Protein AF-A0A2V3JPN3-F1 (afdb_monomer)

Structure (mmCIF, N/CA/C/O backbone):
data_AF-A0A2V3JPN3-F1
#
_entry.id   AF-A0A2V3JPN3-F1
#
loop_
_atom_site.group_PDB
_atom_site.id
_atom_site.type_symbol
_atom_site.label_atom_id
_atom_site.label_alt_id
_atom_site.label_comp_id
_atom_site.label_asym_id
_atom_site.label_entity_id
_atom_site.label_seq_id
_atom_site.pdbx_PDB_ins_code
_atom_site.Cartn_x
_atom_site.Cartn_y
_atom_site.Cartn_z
_atom_site.occupancy
_atom_site.B_iso_or_equiv
_atom_site.auth_seq_id
_atom_site.auth_comp_id
_atom_site.auth_asym_id
_atom_site.auth_atom_id
_atom_site.pdbx_PDB_model_num
ATOM 1 N N . MET A 1 1 ? 17.011 19.896 10.938 1.00 57.38 1 MET A N 1
ATOM 2 C CA . MET A 1 1 ? 16.744 18.960 9.817 1.00 57.38 1 MET A CA 1
ATOM 3 C C . MET A 1 1 ? 16.645 17.476 10.207 1.00 57.38 1 MET A C 1
ATOM 5 O O . MET A 1 1 ? 16.278 16.693 9.351 1.00 57.38 1 MET A O 1
ATOM 9 N N . SER A 1 2 ? 16.896 17.048 11.456 1.00 64.25 2 SER A N 1
ATOM 10 C CA . SER A 1 2 ? 16.787 15.615 11.829 1.00 64.25 2 SER A CA 1
ATOM 11 C C . SER A 1 2 ? 15.341 15.072 11.825 1.00 64.25 2 SER A C 1
ATOM 13 O O . SER A 1 2 ? 15.104 13.925 11.459 1.00 64.25 2 SER A O 1
ATOM 15 N N . CYS A 1 3 ? 14.355 15.913 12.160 1.00 68.69 3 CYS A N 1
ATOM 16 C CA . CYS A 1 3 ? 12.963 15.482 12.322 1.00 68.69 3 CYS A CA 1
ATOM 17 C C . CYS A 1 3 ? 12.261 15.124 10.993 1.00 68.69 3 CYS A C 1
ATOM 19 O O . CYS A 1 3 ? 11.416 14.239 10.971 1.00 68.69 3 CYS A O 1
ATOM 21 N N . SER A 1 4 ? 12.636 15.734 9.859 1.00 85.06 4 SER A N 1
ATOM 22 C CA . SER A 1 4 ? 12.019 15.426 8.554 1.00 85.06 4 SER A CA 1
ATOM 23 C C . SER A 1 4 ? 12.406 14.047 8.013 1.00 85.06 4 SER A C 1
ATOM 25 O O . SER A 1 4 ? 11.598 13.409 7.344 1.00 85.06 4 SER A O 1
ATOM 27 N N . ARG A 1 5 ? 13.610 13.553 8.337 1.00 91.75 5 ARG A N 1
ATOM 28 C CA . ARG A 1 5 ? 14.072 12.214 7.937 1.00 91.75 5 ARG A CA 1
ATOM 29 C C . ARG A 1 5 ? 13.178 11.118 8.513 1.00 91.75 5 ARG A C 1
ATOM 31 O O . ARG A 1 5 ? 12.827 10.191 7.795 1.00 91.75 5 ARG A O 1
ATOM 38 N N . TYR A 1 6 ? 12.788 11.256 9.782 1.00 92.00 6 TYR A N 1
ATOM 39 C CA . TYR A 1 6 ? 11.913 10.289 10.445 1.00 92.00 6 TYR A CA 1
ATOM 40 C C . TYR A 1 6 ? 10.586 10.124 9.695 1.00 92.00 6 TYR A C 1
ATOM 42 O O . TYR A 1 6 ? 10.182 9.005 9.404 1.00 92.00 6 TYR A O 1
ATOM 50 N N . TRP A 1 7 ? 9.942 11.233 9.321 1.00 89.94 7 TRP A N 1
ATOM 51 C CA . TRP A 1 7 ? 8.663 11.191 8.607 1.00 89.94 7 TRP A CA 1
ATOM 52 C C . TRP A 1 7 ? 8.782 10.585 7.207 1.00 89.94 7 TRP A C 1
ATOM 54 O O . TRP A 1 7 ? 7.883 9.870 6.775 1.00 89.94 7 TRP A O 1
ATOM 64 N N . ILE A 1 8 ? 9.905 10.815 6.521 1.00 92.44 8 ILE A N 1
ATOM 65 C CA . ILE A 1 8 ? 10.190 10.177 5.229 1.00 92.44 8 ILE A CA 1
ATOM 66 C C . ILE A 1 8 ? 10.339 8.661 5.405 1.00 92.44 8 ILE A C 1
ATOM 68 O O . ILE A 1 8 ? 9.729 7.892 4.667 1.00 92.44 8 ILE A O 1
ATOM 72 N N . GLU A 1 9 ? 11.125 8.218 6.386 1.00 95.12 9 GLU A N 1
ATOM 73 C CA . GLU A 1 9 ? 11.335 6.791 6.653 1.00 95.12 9 GLU A CA 1
ATOM 74 C C . GLU A 1 9 ? 10.051 6.089 7.075 1.00 95.12 9 GLU A C 1
ATOM 76 O O . GLU A 1 9 ? 9.760 5.017 6.550 1.00 95.12 9 GLU A O 1
ATOM 81 N N . ARG A 1 10 ? 9.248 6.724 7.935 1.00 93.19 10 ARG A N 1
ATOM 82 C CA . ARG A 1 10 ? 7.929 6.221 8.325 1.00 93.19 10 ARG A CA 1
ATOM 83 C C . ARG A 1 10 ? 7.014 6.060 7.112 1.00 93.19 10 ARG A C 1
ATOM 85 O O . ARG A 1 10 ? 6.415 5.006 6.950 1.00 93.19 10 ARG A O 1
ATOM 92 N N . ALA A 1 11 ? 6.964 7.044 6.212 1.00 93.25 11 ALA A N 1
ATOM 93 C CA . ALA A 1 11 ? 6.157 6.941 4.995 1.00 93.25 11 ALA A CA 1
ATOM 94 C C . ALA A 1 11 ? 6.611 5.789 4.076 1.00 93.25 11 ALA A C 1
ATOM 96 O O . ALA A 1 11 ? 5.780 5.124 3.457 1.00 93.25 11 ALA A O 1
ATOM 97 N N . PHE A 1 12 ? 7.919 5.519 3.991 1.00 95.19 12 PHE A N 1
ATOM 98 C CA . PHE A 1 12 ? 8.434 4.354 3.264 1.00 95.19 12 PHE A CA 1
ATOM 99 C C . PHE A 1 12 ? 8.139 3.031 3.974 1.00 95.19 12 PHE A C 1
ATOM 101 O O . PHE A 1 12 ? 7.903 2.031 3.297 1.00 95.19 12 PHE A O 1
ATOM 108 N N . GLU A 1 13 ? 8.183 3.003 5.304 1.00 96.44 13 GLU A N 1
ATOM 109 C CA . GLU A 1 13 ? 7.807 1.842 6.111 1.00 96.44 13 GLU A CA 1
ATOM 110 C C . GLU A 1 13 ? 6.333 1.490 5.882 1.00 96.44 13 GLU A C 1
ATOM 112 O O . GLU A 1 13 ? 6.039 0.364 5.482 1.00 96.44 13 GLU A O 1
ATOM 117 N N . ASP A 1 14 ? 5.438 2.475 5.991 1.00 96.12 14 ASP A N 1
ATOM 118 C CA . ASP A 1 14 ? 4.004 2.315 5.734 1.00 96.12 14 ASP A CA 1
ATOM 119 C C . ASP A 1 14 ? 3.746 1.904 4.278 1.00 96.12 14 ASP A C 1
ATOM 121 O O . ASP A 1 14 ? 3.009 0.958 4.008 1.00 96.12 14 ASP A O 1
ATOM 125 N N . GLY A 1 15 ? 4.418 2.547 3.317 1.00 96.81 15 GLY A N 1
ATOM 126 C CA . GLY A 1 15 ? 4.311 2.186 1.904 1.00 96.81 15 GLY A CA 1
ATOM 127 C C . GLY A 1 15 ? 4.665 0.723 1.641 1.00 96.81 15 GLY A C 1
ATOM 128 O O . GLY A 1 15 ? 3.972 0.044 0.883 1.00 96.81 15 GLY A O 1
ATOM 129 N N . LYS A 1 16 ? 5.721 0.211 2.281 1.00 96.69 16 LYS A N 1
ATOM 130 C CA . LYS A 1 16 ? 6.131 -1.192 2.146 1.00 96.69 16 LYS A CA 1
ATOM 131 C C . LYS A 1 16 ? 5.181 -2.140 2.867 1.00 96.69 16 LYS A C 1
ATOM 133 O O . LYS A 1 16 ? 4.786 -3.125 2.262 1.00 96.69 16 LYS A O 1
ATOM 138 N N . GLY A 1 17 ? 4.836 -1.852 4.121 1.00 95.75 17 GLY A N 1
ATOM 139 C CA . GLY A 1 17 ? 4.050 -2.754 4.964 1.00 95.75 17 GLY A CA 1
ATOM 140 C C . GLY A 1 17 ? 2.555 -2.777 4.644 1.00 95.75 17 GLY A C 1
ATOM 141 O O . GLY A 1 17 ? 1.913 -3.807 4.826 1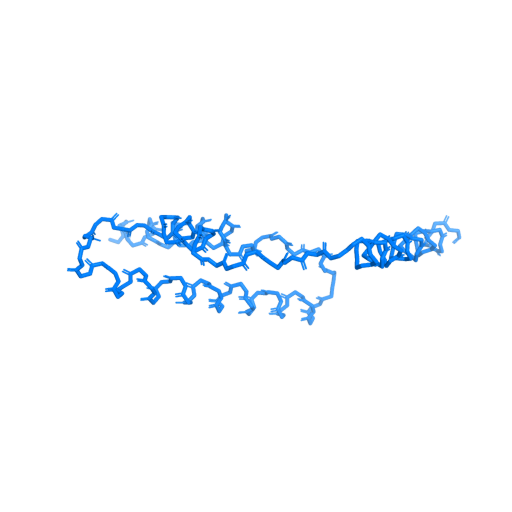.00 95.75 17 GLY A O 1
ATOM 142 N N . ILE A 1 18 ? 2.001 -1.663 4.161 1.00 96.25 18 ILE A N 1
ATOM 143 C CA . ILE A 1 18 ? 0.553 -1.477 3.992 1.00 96.25 18 ILE A CA 1
ATOM 144 C C . ILE A 1 18 ? 0.162 -1.478 2.513 1.00 96.25 18 ILE A C 1
ATOM 146 O O . ILE A 1 18 ? -0.777 -2.167 2.123 1.00 96.25 18 ILE A O 1
ATOM 150 N N . ALA A 1 19 ? 0.880 -0.726 1.675 1.00 95.81 19 ALA A N 1
ATOM 151 C CA . ALA A 1 19 ? 0.549 -0.580 0.253 1.00 95.81 19 ALA A CA 1
ATOM 152 C C . ALA A 1 19 ? 1.344 -1.512 -0.677 1.00 95.81 19 ALA A C 1
ATOM 154 O O . ALA A 1 19 ? 1.225 -1.409 -1.898 1.00 95.81 19 ALA A O 1
ATOM 155 N N . GLY A 1 20 ? 2.160 -2.408 -0.117 1.00 95.62 20 GLY A N 1
ATOM 156 C CA . GLY A 1 20 ? 2.910 -3.407 -0.872 1.00 95.62 20 GLY A CA 1
ATOM 157 C C . GLY A 1 20 ? 4.017 -2.830 -1.752 1.00 95.62 20 GLY A C 1
ATOM 158 O O . GLY A 1 20 ? 4.389 -3.443 -2.751 1.00 95.62 20 GLY A O 1
ATOM 159 N N . LEU A 1 21 ? 4.590 -1.671 -1.406 1.00 96.88 21 LEU A N 1
ATOM 160 C CA . LEU A 1 21 ? 5.637 -1.004 -2.198 1.00 96.88 21 LEU A CA 1
ATOM 161 C C . LEU A 1 21 ? 6.860 -1.902 -2.475 1.00 96.88 21 LEU A C 1
ATOM 163 O O . LEU A 1 21 ? 7.548 -1.716 -3.478 1.00 96.88 21 LEU A O 1
ATOM 167 N N . ALA A 1 22 ? 7.135 -2.876 -1.601 1.00 95.94 22 ALA A N 1
ATOM 168 C CA . ALA A 1 22 ? 8.220 -3.849 -1.755 1.00 95.94 22 ALA A CA 1
ATOM 169 C C . ALA A 1 22 ? 7.762 -5.244 -2.229 1.00 95.94 22 ALA A C 1
ATOM 171 O O . ALA A 1 22 ? 8.610 -6.105 -2.446 1.00 95.94 22 ALA A O 1
ATOM 172 N N . ASP A 1 23 ? 6.463 -5.459 -2.456 1.00 94.69 23 ASP A N 1
ATOM 173 C CA . ASP A 1 23 ? 5.878 -6.782 -2.734 1.00 94.69 23 ASP A CA 1
ATOM 174 C C . ASP A 1 23 ? 5.759 -7.101 -4.235 1.00 94.69 23 ASP A C 1
ATOM 176 O O . ASP A 1 23 ? 4.943 -7.918 -4.669 1.00 94.69 23 ASP A O 1
ATOM 180 N N . TYR A 1 24 ? 6.578 -6.464 -5.072 1.00 92.88 24 TYR A N 1
ATOM 181 C CA . TYR A 1 24 ? 6.592 -6.737 -6.505 1.00 92.88 24 TYR A CA 1
ATOM 182 C C . TYR A 1 24 ? 7.354 -8.031 -6.820 1.00 92.88 24 TYR A C 1
ATOM 184 O O . TYR A 1 24 ? 8.480 -8.249 -6.383 1.00 92.88 24 TYR A O 1
ATOM 192 N N . GLN A 1 25 ? 6.772 -8.882 -7.666 1.00 89.75 25 GLN A N 1
ATOM 193 C CA . GLN A 1 25 ? 7.407 -10.128 -8.139 1.00 89.75 25 GLN A CA 1
ATOM 194 C C . GLN A 1 25 ? 7.750 -10.089 -9.639 1.00 89.75 25 GLN A C 1
ATOM 196 O O . GLN A 1 25 ? 8.080 -11.100 -10.263 1.00 89.75 25 GLN A O 1
ATOM 201 N N . VAL A 1 26 ? 7.662 -8.903 -10.239 1.00 89.12 26 VAL A N 1
ATOM 202 C CA . VAL A 1 26 ? 7.922 -8.659 -11.661 1.00 89.12 26 VAL A CA 1
ATOM 203 C C . VAL A 1 26 ? 9.410 -8.417 -11.917 1.00 89.12 26 VAL A C 1
ATOM 205 O O . VAL A 1 26 ? 10.105 -7.809 -11.111 1.00 89.12 26 VAL A O 1
ATOM 208 N N . ARG A 1 27 ? 9.904 -8.888 -13.068 1.00 87.62 27 ARG A N 1
ATOM 209 C CA . ARG A 1 27 ? 11.323 -8.767 -13.468 1.00 87.62 27 ARG A CA 1
ATOM 210 C C . ARG A 1 27 ? 11.575 -7.736 -14.572 1.00 87.62 27 ARG A C 1
ATOM 212 O O . ARG A 1 27 ? 12.721 -7.494 -14.927 1.00 87.62 27 ARG A O 1
ATOM 219 N N . GLY A 1 28 ? 10.514 -7.179 -15.154 1.00 92.50 28 GLY A N 1
ATOM 220 C CA . GLY A 1 28 ? 10.591 -6.194 -16.233 1.00 92.50 28 GLY A CA 1
ATOM 221 C C . GLY A 1 28 ? 10.300 -4.783 -15.735 1.00 92.50 28 GLY A C 1
ATOM 222 O O . GLY A 1 28 ? 9.454 -4.602 -14.859 1.00 92.50 28 GLY A O 1
ATOM 223 N N . TRP A 1 29 ? 10.953 -3.792 -16.346 1.00 95.50 29 TRP A N 1
ATOM 224 C CA . TRP A 1 29 ? 10.806 -2.374 -16.003 1.00 95.50 29 TRP A CA 1
ATOM 225 C C . TRP A 1 29 ? 9.347 -1.908 -15.989 1.00 95.50 29 TRP A C 1
ATOM 227 O O . TRP A 1 29 ? 8.894 -1.337 -15.005 1.00 95.50 29 TRP A O 1
ATOM 237 N N . THR A 1 30 ? 8.586 -2.203 -17.045 1.00 96.69 30 THR A N 1
ATOM 238 C CA . THR A 1 30 ? 7.188 -1.766 -17.168 1.00 96.69 30 THR A CA 1
ATOM 239 C C . THR A 1 30 ? 6.309 -2.319 -16.051 1.00 96.69 30 THR A C 1
ATOM 241 O O . THR A 1 30 ? 5.516 -1.583 -15.470 1.00 96.69 30 THR A O 1
ATOM 244 N N . GLY A 1 31 ? 6.471 -3.605 -15.722 1.00 95.25 31 GLY A N 1
ATOM 245 C CA . GLY A 1 31 ? 5.730 -4.232 -14.629 1.00 95.25 31 GLY A CA 1
ATOM 246 C C . GLY A 1 31 ? 6.090 -3.612 -13.282 1.00 95.25 31 GLY A C 1
ATOM 247 O O . GLY A 1 31 ? 5.201 -3.309 -12.493 1.00 95.25 31 GLY A O 1
ATOM 248 N N . TRP A 1 32 ? 7.385 -3.380 -13.041 1.00 96.62 32 TRP A N 1
ATOM 249 C CA . TRP A 1 32 ? 7.860 -2.754 -11.807 1.00 96.62 32 TRP A CA 1
ATOM 250 C C . TRP A 1 32 ? 7.320 -1.329 -11.672 1.00 96.62 32 TRP A C 1
ATOM 252 O O . TRP A 1 32 ? 6.745 -0.981 -10.648 1.00 96.62 32 TRP A O 1
ATOM 262 N N . HIS A 1 33 ? 7.413 -0.529 -12.733 1.00 97.25 33 HIS A N 1
ATOM 263 C CA . HIS A 1 33 ? 6.934 0.849 -12.737 1.00 97.25 33 HIS A CA 1
ATOM 264 C C . HIS A 1 33 ? 5.421 0.930 -12.493 1.00 97.25 33 HIS A C 1
ATOM 266 O O . HIS A 1 33 ? 4.956 1.782 -11.738 1.00 97.25 33 HIS A O 1
ATOM 272 N N . HIS A 1 34 ? 4.643 0.025 -13.096 1.00 96.81 34 HIS A N 1
ATOM 273 C CA . HIS A 1 34 ? 3.204 -0.052 -12.852 1.00 96.81 34 HIS A CA 1
ATOM 274 C C . HIS A 1 34 ? 2.887 -0.408 -11.394 1.00 96.81 34 HIS A C 1
ATOM 276 O O . HIS A 1 34 ? 2.050 0.247 -10.778 1.00 96.81 34 HIS A O 1
ATOM 282 N N . HIS A 1 35 ? 3.598 -1.385 -10.822 1.00 97.12 35 HIS A N 1
ATOM 283 C CA . HIS A 1 35 ? 3.457 -1.750 -9.411 1.00 97.12 35 HIS A CA 1
ATOM 284 C C . HIS A 1 35 ? 3.756 -0.572 -8.481 1.00 97.12 35 HIS A C 1
ATOM 286 O O . HIS A 1 35 ? 2.971 -0.284 -7.578 1.00 97.12 35 HIS A O 1
ATOM 292 N N . MET A 1 36 ? 4.855 0.146 -8.728 1.00 97.31 36 MET A N 1
ATOM 293 C CA . MET A 1 36 ? 5.224 1.329 -7.948 1.00 97.31 36 MET A CA 1
ATOM 294 C C . MET A 1 36 ? 4.144 2.411 -8.032 1.00 97.31 36 MET A C 1
ATOM 296 O O . MET A 1 36 ? 3.739 2.947 -7.004 1.00 97.31 36 MET A O 1
ATOM 300 N N . ALA A 1 37 ? 3.630 2.695 -9.232 1.00 97.81 37 ALA A N 1
ATOM 301 C CA . ALA A 1 37 ? 2.560 3.671 -9.420 1.00 97.81 37 ALA A CA 1
ATOM 302 C C . ALA A 1 37 ? 1.282 3.281 -8.660 1.00 97.81 37 ALA A C 1
ATOM 304 O O . ALA A 1 37 ? 0.709 4.115 -7.963 1.00 97.81 37 ALA A O 1
ATOM 305 N N . LEU A 1 38 ? 0.861 2.014 -8.742 1.00 97.88 38 LEU A N 1
ATOM 306 C CA . LEU A 1 38 ? -0.306 1.518 -8.007 1.00 97.88 38 LEU A CA 1
ATOM 307 C C . LEU A 1 38 ? -0.105 1.568 -6.487 1.00 97.88 38 LEU A C 1
ATOM 309 O O . LEU A 1 38 ? -1.011 1.990 -5.774 1.00 97.88 38 LEU A O 1
ATOM 313 N N . SER A 1 39 ? 1.082 1.207 -5.996 1.00 97.38 39 SER A N 1
ATOM 314 C CA . SER A 1 39 ? 1.409 1.260 -4.563 1.00 97.38 39 SER A CA 1
ATOM 315 C C . SER A 1 39 ? 1.353 2.699 -4.034 1.00 97.38 39 SER A C 1
ATOM 317 O O . SER A 1 39 ? 0.793 2.963 -2.972 1.00 97.38 39 SER A O 1
ATOM 319 N N . LEU A 1 40 ? 1.880 3.661 -4.800 1.00 97.19 40 LEU A N 1
ATOM 320 C CA . LEU A 1 40 ? 1.823 5.082 -4.445 1.00 97.19 40 LEU A CA 1
ATOM 321 C C . LEU A 1 40 ? 0.393 5.641 -4.501 1.00 97.19 40 LEU A C 1
ATOM 323 O O . LEU A 1 40 ? 0.021 6.433 -3.638 1.00 97.19 40 LEU A O 1
ATOM 327 N N . LEU A 1 41 ? -0.425 5.212 -5.469 1.00 98.19 41 LEU A N 1
ATOM 328 C CA . LEU A 1 41 ? -1.845 5.578 -5.531 1.00 98.19 41 LEU A CA 1
ATOM 329 C C . LEU A 1 41 ? -2.638 5.019 -4.341 1.00 98.19 41 LEU A C 1
ATOM 331 O O . LEU A 1 41 ? -3.470 5.730 -3.781 1.00 98.19 41 LEU A O 1
ATOM 335 N N . ALA A 1 42 ? -2.363 3.782 -3.921 1.00 96.56 42 ALA A N 1
ATOM 336 C CA . ALA A 1 42 ? -2.973 3.198 -2.730 1.00 96.56 42 ALA A CA 1
ATOM 337 C C . ALA A 1 42 ? -2.586 3.976 -1.460 1.00 96.56 42 ALA A C 1
ATOM 339 O O . ALA A 1 42 ? -3.463 4.331 -0.673 1.00 96.56 42 ALA A O 1
ATOM 340 N N . MET A 1 43 ? -1.303 4.328 -1.301 1.00 97.19 43 MET A N 1
ATOM 341 C CA . MET A 1 43 ? -0.855 5.191 -0.198 1.00 97.19 43 MET A CA 1
ATOM 342 C C . MET A 1 43 ? -1.545 6.554 -0.208 1.00 97.19 43 MET A C 1
ATOM 344 O O . MET A 1 43 ? -1.981 7.022 0.840 1.00 97.19 43 MET A O 1
ATOM 348 N N . LEU A 1 44 ? -1.681 7.182 -1.379 1.00 96.94 44 LEU A N 1
ATOM 349 C CA . LEU A 1 44 ? -2.391 8.452 -1.511 1.00 96.94 44 LEU A CA 1
ATOM 350 C C . LEU A 1 44 ? -3.846 8.326 -1.037 1.00 96.94 44 LEU A C 1
ATOM 352 O O . LEU A 1 44 ? -4.311 9.169 -0.276 1.00 96.94 44 LEU A O 1
ATOM 356 N N . ALA A 1 45 ? -4.548 7.266 -1.444 1.00 95.81 45 ALA A N 1
ATOM 357 C CA . ALA A 1 45 ? -5.922 7.014 -1.015 1.00 95.81 45 ALA A CA 1
ATOM 358 C C . ALA A 1 45 ? -6.039 6.848 0.506 1.00 95.81 45 ALA A C 1
ATOM 360 O O . ALA A 1 45 ? -6.888 7.488 1.126 1.00 95.81 45 ALA A O 1
ATOM 361 N N . LEU A 1 46 ? -5.161 6.048 1.117 1.00 95.38 46 LEU A N 1
ATOM 362 C CA . LEU A 1 46 ? -5.142 5.857 2.568 1.00 95.38 46 LEU A CA 1
ATOM 363 C C . LEU A 1 46 ? -4.874 7.172 3.307 1.00 95.38 46 LEU A C 1
ATOM 365 O O . LEU A 1 46 ? -5.582 7.493 4.257 1.00 95.38 46 LEU A O 1
ATOM 369 N N . LEU A 1 47 ? -3.904 7.967 2.846 1.00 94.81 47 LEU A N 1
ATOM 370 C CA . LEU A 1 47 ? -3.574 9.258 3.454 1.00 94.81 47 LEU A CA 1
ATOM 371 C C . LEU A 1 47 ? -4.720 10.269 3.346 1.00 94.81 47 LEU A C 1
ATOM 373 O O . LEU A 1 47 ? -4.979 10.984 4.311 1.00 94.81 47 LEU A O 1
ATOM 377 N N . MET A 1 48 ? -5.442 10.308 2.221 1.00 95.44 48 MET A N 1
ATOM 378 C CA . MET A 1 48 ? -6.640 11.149 2.097 1.00 95.44 48 MET A CA 1
ATOM 379 C C . MET A 1 48 ? -7.689 10.778 3.154 1.00 95.44 48 MET A C 1
ATOM 381 O O . MET A 1 48 ? -8.229 11.657 3.820 1.00 95.44 48 MET A O 1
ATOM 385 N N . ILE A 1 49 ? -7.911 9.479 3.379 1.00 94.00 49 ILE A N 1
ATOM 386 C CA . ILE A 1 49 ? -8.847 9.000 4.402 1.00 94.00 49 ILE A CA 1
ATOM 387 C C . ILE A 1 49 ? -8.352 9.350 5.812 1.00 94.00 49 ILE A C 1
ATOM 389 O O . ILE A 1 49 ? -9.147 9.810 6.631 1.00 94.00 49 ILE A O 1
ATOM 393 N N . VAL A 1 50 ? -7.051 9.192 6.093 1.00 93.94 50 VAL A N 1
ATOM 394 C CA . VAL A 1 50 ? -6.448 9.620 7.370 1.00 93.94 50 VAL A CA 1
ATOM 395 C C . VAL A 1 50 ? -6.716 11.104 7.614 1.00 93.94 50 VAL A C 1
ATOM 397 O O . V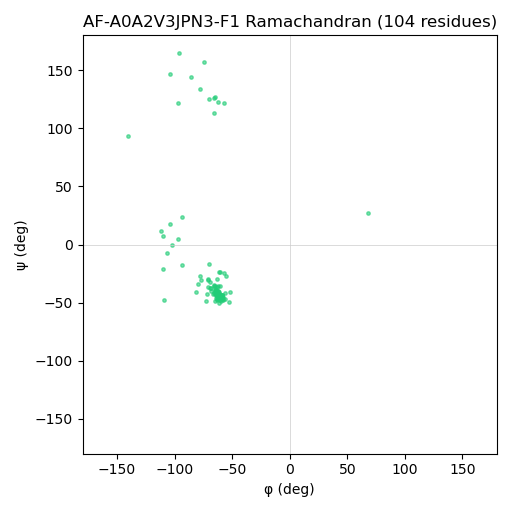AL A 1 50 ? -7.158 11.471 8.697 1.00 93.94 50 VAL A O 1
ATOM 400 N N . MET A 1 51 ? -6.502 11.964 6.615 1.00 92.25 51 MET A N 1
ATOM 401 C CA . MET A 1 51 ? -6.724 13.408 6.743 1.00 92.25 51 MET A CA 1
ATOM 402 C C . MET A 1 51 ? -8.198 13.764 6.976 1.00 92.25 51 MET A C 1
ATOM 404 O O . MET A 1 51 ? -8.504 14.663 7.764 1.00 92.25 51 MET A O 1
ATOM 408 N N . ASP A 1 52 ? -9.119 13.062 6.318 1.00 91.75 52 ASP A N 1
ATOM 409 C CA . ASP A 1 52 ? -10.553 13.304 6.469 1.00 91.75 52 ASP A CA 1
ATOM 410 C C . ASP A 1 52 ? -11.086 12.835 7.829 1.00 91.75 52 ASP A C 1
ATOM 412 O O . ASP A 1 52 ? -11.856 13.553 8.478 1.00 91.75 52 ASP A O 1
ATOM 416 N N . LEU A 1 53 ? -10.651 11.660 8.292 1.00 89.06 53 LEU A N 1
ATOM 417 C CA . LEU A 1 53 ? -11.035 11.099 9.589 1.00 89.06 53 LEU A CA 1
ATOM 418 C C . LEU A 1 53 ? -10.279 11.738 10.760 1.00 89.06 53 LEU A C 1
ATOM 420 O O . LEU A 1 53 ? -10.828 11.828 11.861 1.00 89.06 53 LEU A O 1
ATOM 424 N N . GLY A 1 54 ? -9.073 12.254 10.521 1.00 84.75 54 GLY A N 1
ATOM 425 C CA . GLY A 1 54 ? -8.220 12.912 11.512 1.00 84.75 54 GLY A CA 1
ATOM 426 C C . GLY A 1 54 ? -8.888 14.106 12.198 1.00 84.75 54 GLY A C 1
ATOM 427 O O . GLY A 1 54 ? -8.614 14.395 13.357 1.00 84.75 54 GLY A O 1
ATOM 428 N N . LYS A 1 55 ? -9.872 14.734 11.536 1.00 81.69 55 LYS A N 1
ATOM 429 C CA . LYS A 1 55 ? -10.724 15.789 12.121 1.00 81.69 55 LYS A CA 1
ATOM 430 C C . LYS A 1 55 ? -11.538 15.314 13.332 1.00 81.69 55 LYS A C 1
ATOM 432 O O . LYS A 1 55 ? -11.970 16.136 14.131 1.00 81.69 55 LYS A O 1
ATOM 437 N N . LYS A 1 56 ? -11.798 14.007 13.433 1.00 84.44 56 LYS A N 1
ATOM 438 C CA . LYS A 1 56 ? -12.555 13.363 14.520 1.00 84.44 56 LYS A CA 1
ATOM 439 C C . LYS A 1 56 ? -11.670 12.505 15.430 1.00 84.44 56 LYS A C 1
ATOM 441 O O . LYS A 1 56 ? -12.071 12.235 16.557 1.00 84.44 56 LYS A O 1
ATOM 446 N N . ALA A 1 57 ? -10.505 12.077 14.947 1.00 83.75 57 ALA A N 1
ATOM 447 C CA . ALA A 1 57 ? -9.546 11.253 15.675 1.00 83.75 57 ALA A CA 1
ATOM 448 C C . ALA A 1 57 ? -8.115 11.726 15.373 1.00 83.75 57 ALA A C 1
ATOM 450 O O . ALA A 1 57 ? -7.499 11.297 14.404 1.00 83.75 57 ALA A O 1
ATOM 451 N N . GLU A 1 58 ? -7.586 12.616 16.210 1.00 81.94 58 GLU A N 1
ATOM 452 C CA . GLU A 1 58 ? -6.332 13.350 15.960 1.00 81.94 58 GLU A CA 1
ATOM 453 C C . GLU A 1 58 ? -5.082 12.457 15.821 1.00 81.94 58 GLU A C 1
ATOM 455 O O . GLU A 1 58 ? -4.114 12.840 15.172 1.00 81.94 58 GLU A O 1
ATOM 460 N N . LEU A 1 59 ? -5.106 11.249 16.394 1.00 88.00 59 LEU A N 1
ATOM 461 C CA . LEU A 1 59 ? -3.976 10.311 16.413 1.00 88.00 59 LEU A CA 1
ATOM 462 C C . LEU A 1 59 ? -4.128 9.142 15.428 1.00 88.00 59 LEU A C 1
ATOM 464 O O . LEU A 1 59 ? -3.456 8.125 15.582 1.00 88.00 59 LEU A O 1
ATOM 468 N N . LEU A 1 60 ? -5.020 9.261 14.442 1.00 91.06 60 LEU A N 1
ATOM 469 C CA . LEU A 1 60 ? -5.279 8.186 13.489 1.00 91.06 60 LEU A CA 1
ATOM 470 C C . LEU A 1 60 ? -4.050 7.909 12.611 1.00 91.06 60 LEU A C 1
ATOM 472 O O . LEU A 1 60 ? -3.522 8.808 11.953 1.00 91.06 60 LEU A O 1
ATOM 476 N N . THR A 1 61 ? -3.619 6.652 12.571 1.00 92.38 61 THR A N 1
ATOM 477 C CA . THR A 1 61 ? -2.502 6.204 11.737 1.00 92.38 61 THR A CA 1
ATOM 478 C C . THR A 1 61 ? -2.987 5.614 10.409 1.00 92.38 61 THR A C 1
ATOM 480 O O . THR A 1 61 ? -4.159 5.273 10.234 1.00 92.38 61 THR A O 1
ATOM 483 N N . VAL A 1 62 ? -2.069 5.456 9.448 1.00 93.81 62 VAL A N 1
ATOM 484 C CA . VAL A 1 62 ? -2.352 4.771 8.171 1.00 93.81 62 VAL A CA 1
ATOM 485 C C . VAL A 1 62 ? -2.773 3.314 8.411 1.00 93.81 62 VAL A C 1
ATOM 487 O O . VAL A 1 62 ? -3.660 2.806 7.723 1.00 93.81 62 VAL A O 1
ATOM 490 N N . GLN A 1 63 ? -2.176 2.662 9.413 1.00 94.56 63 GLN A N 1
ATOM 491 C CA . GLN A 1 63 ? -2.509 1.297 9.813 1.00 94.56 63 GLN A CA 1
ATOM 492 C C . GLN A 1 63 ? -3.953 1.193 10.317 1.00 94.56 63 GLN A C 1
ATOM 494 O O . GLN A 1 63 ? -4.687 0.324 9.848 1.00 94.56 63 GLN A O 1
ATOM 499 N N . ASP A 1 64 ? -4.386 2.112 11.186 1.00 94.06 64 ASP A N 1
ATOM 500 C CA . ASP A 1 64 ? -5.764 2.127 11.700 1.00 94.06 64 ASP A CA 1
ATOM 501 C C . ASP A 1 64 ? -6.775 2.253 10.555 1.00 94.06 64 ASP A C 1
ATOM 503 O O . ASP A 1 64 ? -7.774 1.538 10.503 1.00 94.06 64 ASP A O 1
ATOM 507 N N . VAL A 1 65 ? -6.499 3.133 9.585 1.00 94.19 65 VAL A N 1
ATOM 508 C CA . VAL A 1 65 ? -7.354 3.292 8.401 1.00 94.19 65 VAL A CA 1
ATOM 509 C C . VAL A 1 65 ? -7.418 2.008 7.585 1.00 94.19 65 VAL A C 1
ATOM 511 O O . VAL A 1 65 ? -8.505 1.611 7.167 1.00 94.19 65 VAL A O 1
ATOM 514 N N . LYS A 1 66 ? -6.285 1.337 7.368 1.00 94.25 66 LYS A N 1
ATOM 515 C CA . LYS A 1 66 ? -6.266 0.052 6.665 1.00 94.25 66 LYS A CA 1
ATOM 516 C C . LYS A 1 66 ? -7.114 -0.993 7.395 1.00 94.25 66 LYS A C 1
ATOM 518 O O . LYS A 1 66 ? -7.895 -1.682 6.744 1.00 94.25 66 LYS A O 1
ATOM 523 N N . GLU A 1 67 ? -7.007 -1.094 8.716 1.00 93.06 67 GLU A N 1
ATOM 524 C CA . GLU A 1 67 ? -7.793 -2.041 9.519 1.00 93.06 67 GLU A CA 1
ATOM 525 C C . GLU A 1 67 ? -9.294 -1.728 9.468 1.00 93.06 67 GLU A C 1
ATOM 527 O O . GLU A 1 67 ? -10.113 -2.625 9.262 1.00 93.06 67 GLU A O 1
ATOM 532 N N . ILE A 1 68 ? -9.667 -0.448 9.557 1.00 92.12 68 ILE A N 1
ATOM 533 C CA . ILE A 1 68 ? -11.057 -0.002 9.390 1.00 92.12 68 ILE A CA 1
ATOM 534 C C . ILE A 1 68 ? -11.584 -0.392 8.006 1.00 92.12 68 ILE A C 1
ATOM 536 O O . ILE A 1 68 ? -12.693 -0.916 7.893 1.00 92.12 68 ILE A O 1
ATOM 540 N N . LEU A 1 69 ? -10.799 -0.162 6.950 1.00 91.56 69 LEU A N 1
ATOM 541 C CA . LEU A 1 69 ? -11.186 -0.520 5.588 1.00 91.56 69 LEU A CA 1
ATOM 542 C C . LEU A 1 69 ? -11.341 -2.032 5.414 1.00 91.56 69 LEU A C 1
ATOM 544 O O . LEU A 1 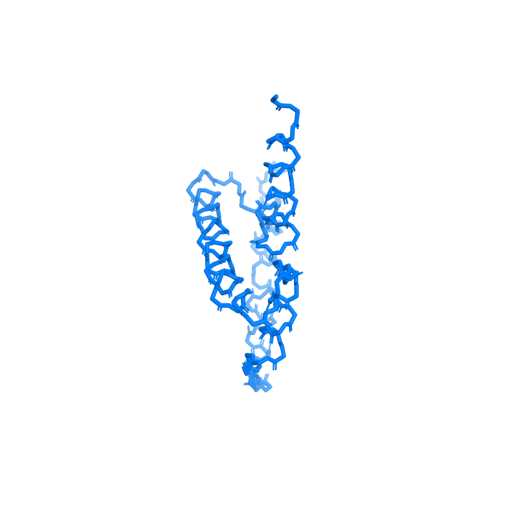69 ? -12.287 -2.456 4.764 1.00 91.56 69 LEU A O 1
ATOM 548 N N . GLU A 1 70 ? -10.483 -2.858 6.010 1.00 90.56 70 GLU A N 1
ATOM 549 C CA . GLU A 1 70 ? -10.632 -4.321 5.955 1.00 90.56 70 GLU A CA 1
ATOM 550 C C . GLU A 1 70 ? -11.916 -4.829 6.616 1.00 90.56 70 GLU A C 1
ATOM 552 O O . GLU A 1 70 ? -12.448 -5.866 6.209 1.00 90.56 70 GLU A O 1
ATOM 557 N N . VAL A 1 71 ? -12.412 -4.108 7.623 1.00 91.06 71 VAL A N 1
ATOM 5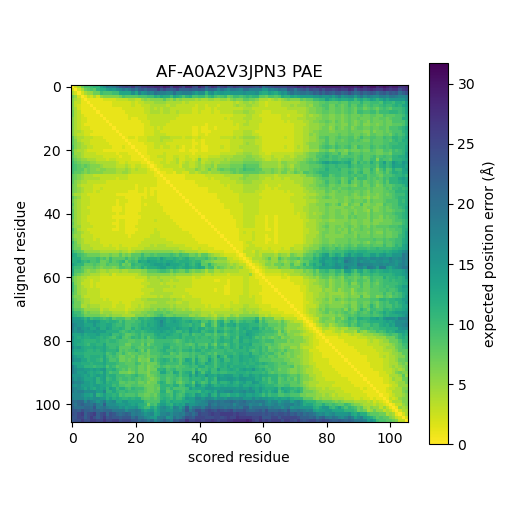58 C CA . VAL A 1 71 ? -13.687 -4.407 8.282 1.00 91.06 71 VAL A CA 1
ATOM 559 C C . VAL A 1 71 ? -14.871 -3.865 7.477 1.00 91.06 71 VAL A C 1
ATOM 561 O O . VAL A 1 71 ? -15.891 -4.543 7.366 1.00 91.06 71 VAL A O 1
ATOM 564 N N . MET A 1 72 ? -14.761 -2.656 6.919 1.00 90.06 72 MET A N 1
ATOM 565 C CA . MET A 1 72 ? -15.860 -2.002 6.199 1.00 90.06 72 MET A CA 1
ATOM 566 C C . MET A 1 72 ? -16.054 -2.503 4.769 1.00 90.06 72 MET A C 1
ATOM 568 O O . MET A 1 72 ? -17.183 -2.516 4.276 1.00 90.06 72 MET A O 1
ATOM 572 N N . LEU A 1 73 ? -14.976 -2.866 4.074 1.00 89.75 73 LEU A N 1
ATOM 573 C CA . LEU A 1 73 ? -15.062 -3.293 2.686 1.00 89.75 73 LEU A CA 1
ATOM 574 C C . LEU A 1 73 ? -15.746 -4.663 2.615 1.00 89.75 73 LEU A C 1
ATOM 576 O O . LEU A 1 73 ? -15.289 -5.616 3.254 1.00 89.75 73 LEU A O 1
ATOM 580 N N . PRO A 1 74 ? -16.824 -4.800 1.822 1.00 85.38 74 PRO A N 1
ATOM 581 C CA . PRO A 1 74 ? -17.502 -6.073 1.682 1.00 85.38 74 PRO A CA 1
ATOM 582 C C . PRO A 1 74 ? -16.528 -7.082 1.079 1.00 85.38 74 PRO A C 1
ATOM 584 O O . PRO A 1 74 ? -15.990 -6.886 -0.016 1.00 85.38 74 PRO A O 1
ATOM 587 N N . LYS A 1 75 ? -16.302 -8.186 1.792 1.00 82.19 75 LYS A N 1
ATOM 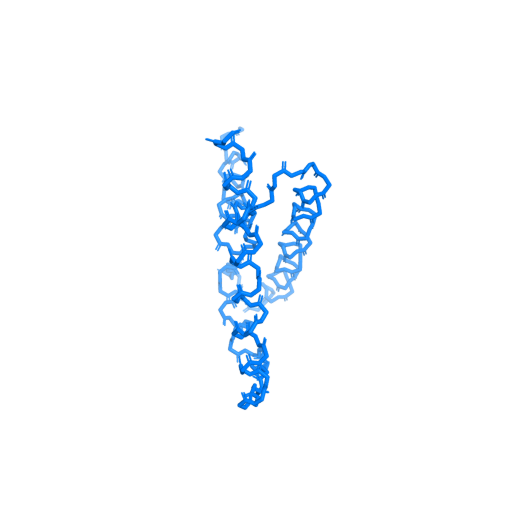588 C CA . LYS A 1 75 ? -15.571 -9.312 1.220 1.00 82.19 75 LYS A CA 1
ATOM 589 C C . LYS A 1 75 ? -16.413 -9.864 0.083 1.00 82.19 75 LYS A C 1
ATOM 591 O O . LYS A 1 75 ? -17.591 -10.159 0.268 1.00 82.19 75 LYS A O 1
ATOM 596 N N . LYS A 1 76 ? -15.806 -9.994 -1.095 1.00 81.31 76 LYS A N 1
ATOM 597 C CA . LYS A 1 76 ? -16.463 -10.655 -2.218 1.00 81.31 76 LYS A CA 1
ATOM 598 C C . LYS A 1 76 ? -16.842 -12.069 -1.772 1.00 81.31 76 LYS A C 1
ATOM 600 O O . LYS A 1 76 ? -15.962 -12.837 -1.387 1.00 81.31 76 LYS A O 1
ATOM 605 N N . GLU A 1 77 ? -18.125 -12.406 -1.832 1.00 85.81 77 GLU A N 1
ATOM 606 C CA . GLU A 1 77 ? -18.553 -13.796 -1.717 1.00 85.81 77 GLU A CA 1
ATOM 607 C C . GLU A 1 77 ? -18.026 -14.542 -2.944 1.00 85.81 77 GLU A C 1
ATOM 609 O O . GLU A 1 77 ? -18.386 -14.229 -4.079 1.00 85.81 77 GLU A O 1
ATOM 614 N N . ILE A 1 78 ? -17.091 -15.465 -2.721 1.00 87.69 78 ILE A N 1
ATOM 615 C CA . ILE A 1 78 ? -16.492 -16.264 -3.789 1.00 87.69 78 ILE A CA 1
ATOM 616 C C . ILE A 1 78 ? -17.227 -17.597 -3.832 1.00 87.69 78 ILE A C 1
ATOM 618 O O . ILE A 1 78 ? -17.255 -18.341 -2.852 1.00 87.69 78 ILE A O 1
ATOM 622 N N . THR A 1 79 ? -17.807 -17.906 -4.984 1.00 92.12 79 THR A N 1
ATOM 623 C CA . THR A 1 79 ? -18.485 -19.186 -5.216 1.00 92.12 79 THR A CA 1
ATOM 624 C C . THR A 1 79 ? -17.481 -20.329 -5.388 1.00 92.12 79 THR A C 1
ATOM 626 O O . THR A 1 79 ? -16.350 -20.116 -5.826 1.00 92.12 79 THR A O 1
ATOM 629 N N . GLU A 1 80 ? -17.896 -21.575 -5.135 1.00 92.81 80 GLU A N 1
ATOM 630 C CA . GLU A 1 80 ? -17.049 -22.766 -5.344 1.00 92.81 80 GLU A CA 1
ATOM 631 C C . GLU A 1 80 ? -16.439 -22.811 -6.759 1.00 92.81 80 GLU A C 1
ATOM 633 O O . GLU A 1 80 ? -15.252 -23.086 -6.934 1.00 92.81 80 GLU A O 1
ATOM 638 N N . ARG A 1 81 ? -17.228 -22.445 -7.778 1.00 93.12 81 ARG A N 1
ATOM 639 C CA . ARG A 1 81 ? -16.778 -22.383 -9.178 1.00 93.12 81 ARG A CA 1
ATOM 640 C C . ARG A 1 81 ? -15.664 -21.356 -9.393 1.00 93.12 81 ARG A C 1
ATOM 642 O O . ARG A 1 81 ? -14.728 -21.618 -10.145 1.00 93.12 81 ARG A O 1
ATOM 649 N N . GLU A 1 82 ? -15.750 -20.193 -8.751 1.00 91.88 82 GLU A N 1
ATOM 650 C CA . GLU A 1 82 ? -14.698 -19.173 -8.825 1.00 91.88 82 GLU A CA 1
ATOM 651 C C . GLU A 1 82 ? -13.429 -19.619 -8.093 1.00 91.88 82 GLU A C 1
ATOM 653 O O . GLU A 1 82 ? -12.333 -19.375 -8.596 1.00 91.88 82 GLU A O 1
ATOM 658 N N . ILE A 1 83 ? -13.557 -20.323 -6.962 1.00 93.44 83 ILE A N 1
ATOM 659 C CA . ILE A 1 83 ? -12.406 -20.908 -6.255 1.00 93.44 83 ILE A CA 1
ATOM 660 C C . ILE A 1 83 ? -11.673 -21.894 -7.170 1.00 93.44 83 ILE A C 1
ATOM 662 O O . ILE A 1 83 ? -10.455 -21.788 -7.328 1.00 93.44 83 ILE A O 1
ATOM 666 N N . LEU A 1 84 ? -12.403 -22.811 -7.816 1.00 96.00 84 LEU A N 1
ATOM 667 C CA . LEU A 1 84 ? -11.821 -23.768 -8.762 1.00 96.00 84 LEU A CA 1
ATOM 668 C C . LEU A 1 84 ? -11.088 -23.054 -9.902 1.00 96.00 84 LEU A C 1
ATOM 670 O O . LEU A 1 84 ? -9.938 -23.381 -10.195 1.00 96.00 84 LEU A O 1
ATOM 674 N N . LYS A 1 85 ? -11.702 -22.015 -10.480 1.00 95.19 85 LYS A N 1
ATOM 675 C CA . LYS A 1 85 ? -11.081 -21.216 -11.543 1.00 95.19 85 LYS A CA 1
ATOM 676 C C . LYS A 1 85 ? -9.768 -20.566 -11.091 1.00 95.19 85 LYS A C 1
ATOM 678 O O . LYS A 1 85 ? -8.775 -20.634 -11.813 1.00 95.19 85 LYS A O 1
ATOM 683 N N . ILE A 1 86 ? -9.733 -19.985 -9.888 1.00 92.50 86 ILE A N 1
ATOM 684 C CA . ILE A 1 86 ? -8.518 -19.378 -9.319 1.00 92.50 86 ILE A CA 1
ATOM 685 C C . ILE A 1 86 ? -7.407 -20.425 -9.166 1.00 92.50 86 ILE A C 1
ATOM 687 O O . ILE A 1 86 ? -6.245 -20.151 -9.476 1.00 92.50 86 ILE A O 1
ATOM 691 N N . ILE A 1 87 ? -7.742 -21.624 -8.682 1.00 95.19 87 ILE A N 1
ATOM 692 C CA . ILE A 1 87 ? -6.775 -22.717 -8.509 1.00 95.19 87 ILE A CA 1
ATOM 693 C C . ILE A 1 87 ? -6.222 -23.166 -9.866 1.00 95.19 87 ILE A C 1
ATOM 695 O O . ILE A 1 87 ? -5.007 -23.296 -10.023 1.00 95.19 87 ILE A O 1
ATOM 699 N N . GLU A 1 88 ? -7.082 -23.348 -10.868 1.00 96.06 88 GLU A N 1
ATOM 700 C CA . GLU A 1 88 ? -6.660 -23.725 -12.219 1.00 96.06 88 GLU A CA 1
ATOM 701 C C . GLU A 1 88 ? -5.735 -22.682 -12.859 1.00 96.06 88 GLU A C 1
ATOM 703 O O . GLU A 1 88 ? -4.712 -23.037 -13.451 1.00 96.06 88 GLU A O 1
ATOM 708 N N . GLU A 1 89 ? -6.056 -21.393 -12.731 1.00 93.50 89 GLU A N 1
ATOM 709 C CA . GLU A 1 89 ? -5.216 -20.298 -13.229 1.00 93.50 89 GLU A CA 1
ATOM 710 C C . GLU A 1 89 ? -3.848 -20.279 -12.535 1.00 93.50 89 GLU A C 1
ATOM 712 O O . GLU A 1 89 ? -2.814 -20.168 -13.205 1.00 93.50 89 GLU A O 1
ATOM 717 N N . LYS A 1 90 ? -3.815 -20.487 -11.211 1.00 92.38 90 LYS A N 1
ATOM 718 C CA . LYS A 1 90 ? -2.561 -20.627 -10.454 1.00 92.38 90 LYS A CA 1
ATOM 719 C C . LYS A 1 90 ? -1.727 -21.805 -10.949 1.00 92.38 90 LYS A C 1
ATOM 721 O O . LYS A 1 90 ? -0.532 -21.635 -11.191 1.00 92.38 90 LYS A O 1
ATOM 726 N N . HIS A 1 91 ? -2.333 -22.973 -11.154 1.00 94.38 91 HIS A N 1
ATOM 727 C CA . HIS A 1 91 ? -1.622 -24.148 -11.665 1.00 94.38 91 HIS A CA 1
ATOM 728 C C . HIS A 1 91 ? -1.045 -23.908 -13.067 1.00 94.38 91 HIS A C 1
ATOM 730 O O . HIS A 1 91 ? 0.109 -24.258 -13.325 1.00 94.38 91 HIS A O 1
ATOM 736 N N . LYS A 1 92 ? -1.798 -23.252 -13.962 1.00 93.00 92 LYS A N 1
ATOM 737 C CA . LYS A 1 92 ? -1.311 -22.868 -15.300 1.00 93.00 92 LYS A CA 1
ATOM 738 C C . LYS A 1 92 ? -0.102 -21.933 -15.215 1.00 93.00 92 LYS A C 1
ATOM 740 O O . LYS A 1 92 ? 0.891 -22.158 -15.910 1.00 93.00 92 LYS A O 1
ATOM 745 N N . ALA A 1 93 ? -0.151 -20.928 -14.340 1.00 87.25 93 ALA A N 1
ATOM 746 C CA . ALA A 1 93 ? 0.959 -20.001 -14.119 1.00 87.25 93 ALA A CA 1
ATOM 747 C C . ALA A 1 93 ? 2.200 -20.696 -13.523 1.00 87.25 93 ALA A C 1
ATOM 749 O O . ALA A 1 93 ? 3.329 -20.437 -13.939 1.00 87.25 93 ALA A O 1
ATOM 750 N N . GLN A 1 94 ? 2.012 -21.627 -12.586 1.00 88.44 94 GLN A N 1
ATOM 751 C CA . GLN A 1 94 ? 3.111 -22.417 -12.025 1.00 88.44 94 GLN A CA 1
ATOM 752 C C . GLN A 1 94 ? 3.750 -23.335 -13.073 1.00 88.44 94 GLN A C 1
ATOM 754 O O . GLN A 1 94 ? 4.976 -23.450 -13.129 1.00 88.44 94 GLN A O 1
ATOM 759 N N . TYR A 1 95 ? 2.940 -23.976 -13.919 1.00 90.38 95 TYR A N 1
ATOM 760 C CA . TYR A 1 95 ? 3.438 -24.828 -14.996 1.00 90.38 95 TYR A CA 1
ATOM 761 C C . TYR A 1 95 ? 4.272 -24.029 -16.006 1.00 90.38 95 TYR A C 1
ATOM 763 O O . TYR A 1 95 ? 5.392 -24.429 -16.330 1.00 90.38 95 TYR A O 1
ATOM 771 N N . SER A 1 96 ? 3.785 -22.865 -16.451 1.00 86.88 96 SER A N 1
ATOM 772 C CA . SER A 1 96 ? 4.534 -22.010 -17.380 1.00 86.88 96 SER A CA 1
ATOM 773 C C . SER A 1 96 ? 5.856 -21.522 -16.774 1.00 86.88 96 SER A C 1
ATOM 775 O O . SER A 1 96 ? 6.894 -21.571 -17.443 1.00 86.88 96 SER A O 1
ATOM 777 N N . ALA A 1 97 ? 5.862 -21.154 -15.487 1.00 83.25 97 ALA A N 1
ATOM 778 C CA . ALA A 1 97 ? 7.076 -20.791 -14.765 1.00 83.25 97 ALA A CA 1
ATOM 779 C C . ALA A 1 97 ? 8.088 -21.952 -14.731 1.00 83.25 97 ALA A C 1
ATOM 781 O O . ALA A 1 97 ? 9.253 -21.753 -15.087 1.00 83.25 97 ALA A O 1
ATOM 782 N N . ARG A 1 98 ? 7.650 -23.176 -14.396 1.00 85.00 98 ARG A N 1
ATOM 783 C CA . ARG A 1 98 ? 8.505 -24.381 -14.393 1.00 85.00 98 ARG A CA 1
ATOM 784 C C . ARG A 1 98 ? 9.125 -24.650 -15.763 1.00 85.00 98 ARG A C 1
ATOM 786 O O . ARG A 1 98 ? 10.337 -24.852 -15.848 1.00 85.00 98 ARG A O 1
ATOM 793 N N . MET A 1 99 ? 8.326 -24.595 -16.828 1.00 86.25 99 MET A N 1
ATOM 794 C CA . MET A 1 99 ? 8.807 -24.807 -18.198 1.00 86.25 99 MET A CA 1
ATOM 795 C C . MET A 1 99 ? 9.819 -23.737 -18.628 1.00 86.25 99 MET A C 1
ATOM 797 O O . MET A 1 99 ? 10.799 -24.052 -19.300 1.00 86.25 99 MET A O 1
ATOM 801 N N . SER A 1 100 ? 9.633 -22.482 -18.206 1.00 77.50 100 SER A N 1
ATOM 802 C CA . SER A 1 100 ? 10.590 -21.403 -18.492 1.00 77.50 100 SER A CA 1
ATOM 803 C C . SER A 1 100 ? 11.949 -21.615 -17.812 1.00 77.50 100 SER A C 1
ATOM 805 O O . SER A 1 100 ? 12.983 -21.306 -18.401 1.00 77.50 100 SER A O 1
ATOM 807 N N . HIS A 1 101 ? 11.957 -22.182 -16.601 1.00 72.88 101 HIS A N 1
ATOM 808 C CA . HIS A 1 101 ? 13.182 -22.533 -15.884 1.00 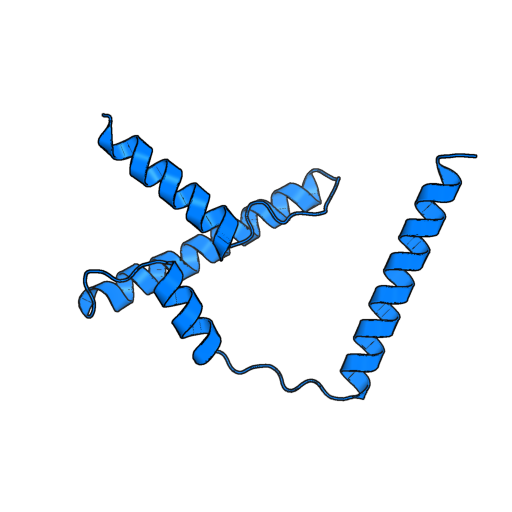72.88 101 HIS A CA 1
ATOM 809 C C . HIS A 1 101 ? 13.928 -23.691 -16.557 1.00 72.88 101 HIS A C 1
ATOM 811 O O . HIS A 1 101 ? 15.146 -23.622 -16.685 1.00 72.88 101 HIS A O 1
ATOM 817 N N . HIS A 1 102 ? 13.212 -24.704 -17.057 1.00 72.56 102 HIS A N 1
ATOM 818 C CA . HIS A 1 102 ? 13.831 -25.836 -17.758 1.00 72.56 102 HIS A CA 1
ATOM 819 C C . HIS A 1 102 ? 14.511 -25.411 -19.068 1.00 72.56 102 HIS A C 1
ATOM 821 O O . HIS A 1 102 ? 15.587 -25.902 -19.376 1.00 72.56 102 HIS A O 1
ATOM 827 N N . ARG A 1 103 ? 13.947 -24.441 -19.804 1.00 67.88 103 ARG A N 1
ATOM 828 C CA . ARG A 1 103 ? 14.554 -23.912 -21.044 1.00 67.88 103 ARG A CA 1
ATOM 829 C C . ARG A 1 103 ? 15.822 -23.077 -20.835 1.00 67.88 103 ARG A C 1
ATOM 831 O O . ARG A 1 103 ? 16.505 -22.797 -21.808 1.00 67.88 103 ARG A O 1
ATOM 838 N N . ARG A 1 104 ? 16.098 -22.607 -19.614 1.00 58.69 104 ARG A N 1
ATOM 839 C CA . ARG A 1 104 ? 17.290 -21.792 -19.305 1.00 58.69 104 ARG A CA 1
ATOM 840 C C . ARG A 1 104 ? 18.479 -22.613 -18.806 1.00 58.69 104 ARG A C 1
ATOM 842 O O . ARG A 1 104 ? 19.586 -22.091 -18.807 1.00 58.69 104 ARG A O 1
ATOM 849 N N . ASN A 1 105 ? 18.237 -23.848 -18.368 1.00 54.53 105 ASN A N 1
ATOM 850 C CA . ASN A 1 105 ? 19.239 -24.733 -17.768 1.00 54.53 105 ASN A CA 1
ATOM 851 C C . ASN A 1 105 ? 19.603 -25.933 -18.666 1.00 54.53 105 ASN A C 1
ATOM 853 O O . ASN A 1 105 ? 20.281 -26.843 -18.194 1.00 54.53 105 ASN A O 1
ATOM 857 N N . GLY A 1 106 ? 19.117 -25.962 -19.909 1.00 49.16 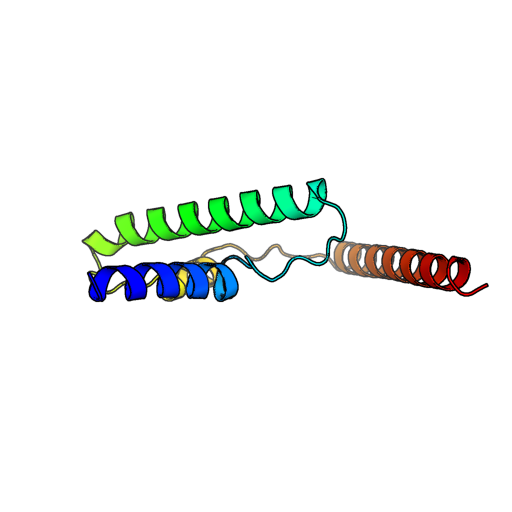106 GLY A N 1
ATOM 858 C CA . GLY A 1 106 ? 19.428 -26.977 -20.919 1.00 49.16 106 GLY A CA 1
ATOM 859 C C . GLY A 1 106 ? 20.104 -26.368 -22.133 1.00 49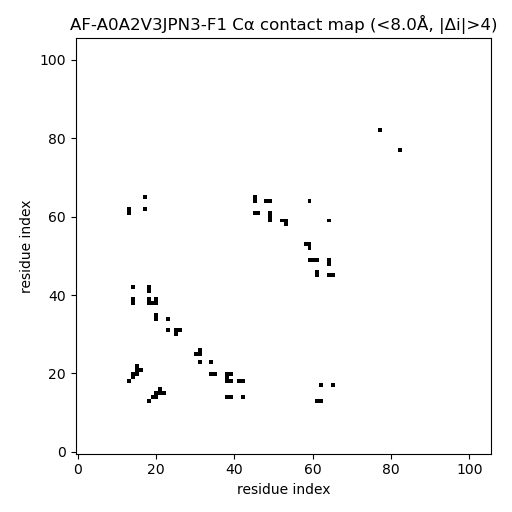.16 106 GLY A C 1
ATOM 860 O O . GLY A 1 106 ? 19.992 -25.131 -22.298 1.00 49.16 106 GLY A O 1
#

Sequence (106 aa):
MSCSRYWIERAFEDGKGIAGLADYQVRGWTGWHHHMALSLLAMLALLMIVMDLGKKAELLTVQDVKEILEVMLPKKEITEREILKIIEEKHKAQYSARMSHHRRNG

Solvent-accessible surface area (backbone atoms only — not comparable to full-atom values): 6182 Å² total; per-residue (Å²): 123,73,71,61,53,54,57,53,52,50,52,53,49,47,32,36,76,72,36,43,58,70,70,72,89,60,91,47,71,70,55,43,52,51,50,48,52,50,19,51,50,47,42,50,54,47,50,52,51,36,62,64,50,28,80,81,37,84,82,63,44,68,66,56,51,52,54,52,44,67,70,70,49,78,74,78,87,76,50,73,69,54,52,52,50,52,52,53,52,50,52,53,54,52,50,54,53,53,54,56,55,55,67,72,78,105

Secondary structure (DSSP, 8-state):
-HHHHHHHHHHHHHHHHTS-TT-----SHHHHHHHHHHHHHHHHHHHHHHHHHHTT-TT--HHHHHHHHHHHSPPP---HHHHHHHHHHHHHHHHHHHHHHHTT--

Foldseek 3Di:
DVVVVVVVVVLVVCLCPPLVLPVDPDDDPVSNVVSNVSSVVVSVVLVVVCVVCCVVPVPDDSVNSSVVCVVPPDDPPADPVNVVVVVVVVVVVVVVVVVVVVVVVD

Nearest PDB structures (foldseek):
  7lj4-assembly1_B  TM=4.932E-01  e=7.369E+00  Homo sapiens
  8de9-assembly1_A  TM=4.014E-01  e=7.369E+00  Danio rerio

pLDDT: mean 89.74, std 9.55, range [49.16, 98.19]

Radius of gyration: 19.23 Å; Cα contacts (8 Å, |Δi|>4): 42; chains: 1; bounding box: 3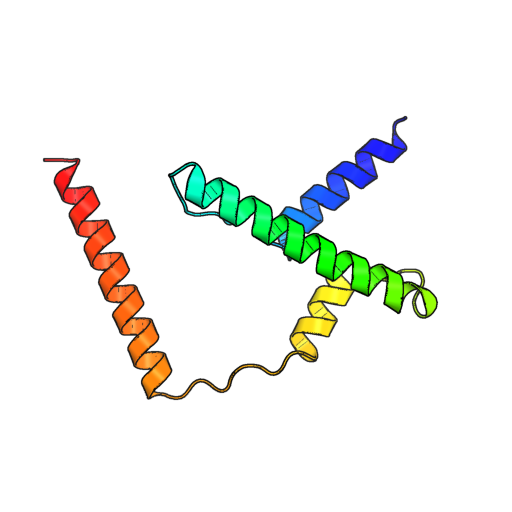8×46×38 Å

Mean predicted aligned error: 7.04 Å